Protein AF-A0A3M1SFI4-F1 (afdb_monomer_lite)

Structure (mmCIF, N/CA/C/O backbone):
data_AF-A0A3M1SFI4-F1
#
_entry.id   AF-A0A3M1SFI4-F1
#
loop_
_atom_site.group_PDB
_atom_site.id
_atom_site.type_symbol
_atom_site.label_atom_id
_atom_site.label_alt_id
_atom_site.label_comp_id
_atom_site.label_asym_id
_atom_site.label_entity_id
_atom_site.label_seq_id
_atom_site.pdbx_PDB_ins_code
_atom_site.Cartn_x
_atom_site.Cartn_y
_atom_site.Cartn_z
_atom_site.occupancy
_atom_site.B_iso_or_equiv
_atom_site.auth_seq_id
_atom_site.auth_comp_id
_atom_site.auth_asym_id
_atom_site.auth_atom_id
_atom_site.pdbx_PDB_model_num
ATOM 1 N N . MET A 1 1 ? 1.605 -7.834 -0.061 1.00 48.47 1 MET A N 1
ATOM 2 C CA . MET A 1 1 ? 0.447 -7.075 -0.595 1.00 48.47 1 MET A CA 1
ATOM 3 C C . MET A 1 1 ? -0.308 -6.369 0.546 1.00 48.47 1 MET A C 1
ATOM 5 O O . MET A 1 1 ? -1.419 -6.713 0.915 1.00 48.47 1 MET A O 1
ATOM 9 N N . VAL A 1 2 ? 0.357 -5.355 1.102 1.00 42.47 2 VAL A N 1
ATOM 10 C CA . VAL A 1 2 ? -0.141 -4.167 1.823 1.00 42.47 2 VAL A CA 1
ATOM 11 C C . VAL A 1 2 ? -1.503 -4.270 2.513 1.00 42.47 2 VAL A C 1
ATOM 13 O O . VAL A 1 2 ? -2.552 -4.130 1.890 1.00 42.47 2 VAL A O 1
ATOM 16 N N . THR A 1 3 ? -1.484 -4.342 3.840 1.00 40.62 3 THR A N 1
ATOM 17 C CA . THR A 1 3 ? -2.617 -3.886 4.648 1.00 40.62 3 THR A CA 1
ATOM 18 C C . THR A 1 3 ? -2.311 -2.480 5.133 1.00 40.62 3 THR A C 1
ATOM 20 O O . THR A 1 3 ? -1.490 -2.299 6.027 1.00 40.62 3 THR A O 1
ATOM 23 N N . LEU A 1 4 ? -2.931 -1.484 4.500 1.00 44.47 4 LEU A N 1
ATOM 24 C CA . LEU A 1 4 ? -2.831 -0.102 4.944 1.00 44.47 4 LEU A CA 1
ATOM 25 C C . LEU A 1 4 ? -3.744 0.075 6.152 1.00 44.47 4 LEU A C 1
ATOM 27 O O . LEU A 1 4 ? -4.967 0.024 6.027 1.00 44.47 4 LEU A O 1
ATOM 31 N N . TYR A 1 5 ? -3.143 0.317 7.306 1.00 47.62 5 TYR A N 1
ATOM 32 C CA . TYR A 1 5 ? -3.872 0.813 8.456 1.00 47.62 5 TYR A CA 1
ATOM 33 C C . TYR A 1 5 ? -3.503 2.270 8.680 1.00 47.62 5 TYR A C 1
ATOM 35 O O . TYR A 1 5 ? -2.335 2.587 8.891 1.00 47.62 5 TYR A O 1
ATOM 43 N N . ALA A 1 6 ? -4.506 3.140 8.636 1.00 44.81 6 ALA A N 1
ATOM 44 C CA . ALA A 1 6 ? -4.402 4.490 9.157 1.00 44.81 6 ALA A CA 1
ATOM 45 C C . ALA A 1 6 ? -5.007 4.482 10.562 1.00 44.81 6 ALA A C 1
ATOM 47 O O . ALA A 1 6 ? -6.201 4.225 10.726 1.00 44.81 6 ALA A O 1
ATOM 48 N N . VAL A 1 7 ? -4.185 4.729 11.580 1.00 47.06 7 VAL A N 1
ATOM 49 C CA . VAL A 1 7 ? -4.687 4.986 12.932 1.00 47.06 7 VAL A CA 1
ATOM 50 C C . VAL A 1 7 ? -5.194 6.426 12.946 1.00 47.06 7 VAL A C 1
ATOM 52 O O . VAL A 1 7 ? -4.412 7.356 12.758 1.00 47.06 7 VAL A O 1
ATOM 55 N N . ARG A 1 8 ? -6.509 6.606 13.110 1.00 52.31 8 ARG A N 1
ATOM 56 C CA . ARG A 1 8 ? -7.129 7.913 13.353 1.00 52.31 8 ARG A CA 1
ATOM 57 C C . ARG A 1 8 ? -7.318 8.069 14.854 1.00 52.31 8 ARG A C 1
ATOM 59 O O . ARG A 1 8 ? -8.055 7.282 15.440 1.00 52.31 8 ARG A O 1
ATOM 66 N N . ASP A 1 9 ? -6.705 9.092 15.436 1.00 50.69 9 ASP A N 1
ATOM 67 C CA . ASP A 1 9 ? -7.209 9.642 16.691 1.00 50.69 9 ASP A CA 1
ATOM 68 C C . ASP A 1 9 ? -8.476 10.444 16.360 1.00 50.69 9 ASP A C 1
ATOM 70 O O . ASP A 1 9 ? -8.493 11.222 15.402 1.00 50.69 9 ASP A O 1
ATOM 74 N N . LEU A 1 10 ? -9.583 10.131 17.030 1.00 49.34 10 LEU A N 1
ATOM 75 C CA . LEU A 1 10 ? -10.935 10.545 16.634 1.00 49.34 10 LEU A CA 1
ATOM 76 C C . LEU A 1 10 ? -11.355 11.912 17.178 1.00 49.34 10 LEU A C 1
ATOM 78 O O . LEU A 1 10 ? -12.471 12.349 16.887 1.00 49.34 10 LEU A O 1
ATOM 82 N N . ASP A 1 11 ? -10.481 12.589 17.914 1.00 52.28 11 ASP A N 1
ATOM 83 C CA . ASP A 1 11 ? -10.806 13.875 18.506 1.00 52.28 11 ASP A CA 1
ATOM 84 C C . ASP A 1 11 ? -10.744 14.990 17.454 1.00 52.28 11 ASP A C 1
ATOM 86 O O . ASP A 1 11 ? -9.779 15.159 16.704 1.00 52.28 11 ASP A O 1
ATOM 90 N N . ALA A 1 12 ? -11.862 15.708 17.335 1.00 47.34 12 ALA A N 1
ATOM 91 C CA . ALA A 1 12 ? -12.014 16.832 16.430 1.00 47.34 12 ALA A CA 1
ATOM 92 C C . ALA A 1 12 ? -10.943 17.876 16.751 1.00 47.34 12 ALA A C 1
ATOM 94 O O . ALA A 1 12 ? -10.923 18.392 17.861 1.00 47.34 12 ALA A O 1
ATOM 95 N N . ALA A 1 13 ? -10.091 18.188 15.770 1.00 51.72 13 ALA A N 1
ATOM 96 C CA . ALA A 1 13 ? -8.981 19.116 15.938 1.00 51.72 13 ALA A CA 1
ATOM 97 C C . ALA A 1 13 ? -9.471 20.459 16.497 1.00 51.72 13 ALA A C 1
ATOM 99 O O . ALA A 1 13 ? -10.034 21.295 15.781 1.00 51.72 13 ALA A O 1
ATOM 100 N N . THR A 1 14 ? -9.235 20.669 17.788 1.00 50.53 14 THR A N 1
ATOM 101 C CA . THR A 1 14 ? -9.328 21.987 18.401 1.00 50.53 14 THR A CA 1
ATOM 102 C C . THR A 1 14 ? -8.134 22.803 17.881 1.00 50.53 14 THR A C 1
ATOM 104 O O . THR A 1 14 ? -7.051 22.235 17.732 1.00 50.53 14 THR A O 1
ATOM 107 N N . PRO A 1 15 ? -8.243 24.121 17.609 1.00 54.25 15 PRO A N 1
ATOM 108 C CA . PRO A 1 15 ? -7.201 24.900 16.909 1.00 54.25 15 PRO A CA 1
ATOM 109 C C . PRO A 1 15 ? -5.830 25.012 17.610 1.00 54.25 15 PRO A C 1
ATOM 111 O O . PRO A 1 15 ? -4.975 25.766 17.156 1.00 54.25 15 PRO A O 1
ATOM 114 N N . ASN A 1 16 ? -5.625 24.306 18.725 1.00 55.75 16 ASN A N 1
ATOM 115 C CA . ASN A 1 16 ? -4.429 24.348 19.560 1.00 55.75 16 ASN A CA 1
ATOM 116 C C . ASN A 1 16 ? -3.902 22.947 19.944 1.00 55.75 16 ASN A C 1
ATOM 118 O O . ASN A 1 16 ? -3.081 22.823 20.852 1.00 55.75 16 ASN A O 1
ATOM 122 N N . GLU A 1 17 ? -4.383 21.882 19.296 1.00 65.38 17 GLU A N 1
ATOM 123 C CA . GLU A 1 17 ? -3.892 20.519 19.521 1.00 65.3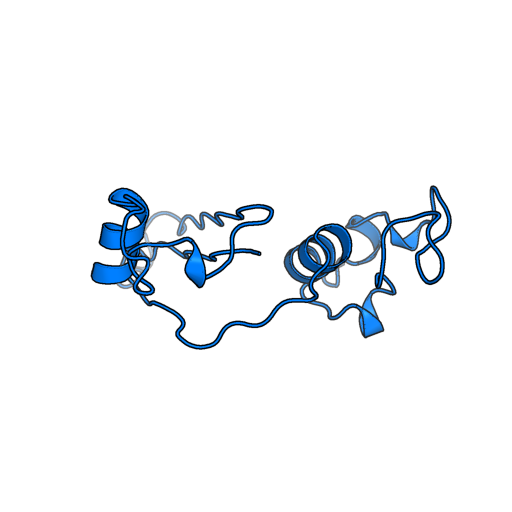8 17 GLU A CA 1
ATOM 124 C C . GLU A 1 17 ? -2.713 20.179 18.610 1.00 65.38 17 GLU A C 1
ATOM 126 O O . GLU A 1 17 ? -2.596 20.664 17.484 1.00 65.38 17 GLU A O 1
ATOM 131 N N . LYS A 1 18 ? -1.798 19.360 19.141 1.00 72.31 18 LYS A N 1
ATOM 132 C CA . LYS A 1 18 ? -0.582 18.918 18.449 1.00 72.31 18 LYS A CA 1
ATOM 133 C C . LYS A 1 18 ? -0.920 18.401 17.041 1.00 72.31 18 LYS A C 1
ATOM 135 O O . LYS A 1 18 ? -1.954 17.754 16.879 1.00 72.31 18 LYS A O 1
ATOM 140 N N . PRO A 1 19 ? -0.037 18.616 16.045 1.00 79.69 19 PRO A N 1
ATOM 141 C CA . PRO A 1 19 ? -0.237 18.073 14.708 1.00 79.69 19 PRO A CA 1
ATOM 142 C C . PRO A 1 19 ? -0.533 16.573 14.758 1.00 79.69 19 PRO A C 1
ATOM 144 O O . PRO A 1 19 ? 0.108 15.832 15.509 1.00 79.69 19 PRO A O 1
ATOM 147 N N . LEU A 1 20 ? -1.497 16.139 13.948 1.00 81.38 20 LEU A N 1
ATOM 148 C CA . LEU A 1 20 ? -1.847 14.731 13.817 1.00 81.38 20 LEU A CA 1
ATOM 149 C C . LEU A 1 20 ? -0.634 13.925 13.347 1.00 81.38 20 LEU A C 1
ATOM 151 O O . LEU A 1 20 ? 0.057 14.303 12.399 1.00 81.38 20 LEU A O 1
ATOM 155 N N . ASN A 1 21 ? -0.413 12.783 13.993 1.00 88.25 21 ASN A N 1
ATOM 156 C CA . ASN A 1 21 ? 0.599 11.828 13.569 1.00 88.25 21 ASN A CA 1
ATOM 157 C C . ASN A 1 21 ? -0.032 10.824 12.607 1.00 88.25 21 ASN A C 1
ATOM 159 O O . ASN A 1 21 ? -1.066 10.232 12.912 1.00 88.25 21 ASN A O 1
ATOM 163 N N . PHE A 1 22 ? 0.621 10.594 11.471 1.00 87.19 22 PHE A N 1
ATOM 164 C CA . PHE A 1 22 ? 0.219 9.570 10.514 1.00 87.19 22 PHE A CA 1
ATOM 165 C C . PHE A 1 22 ? 1.250 8.448 10.519 1.00 87.19 22 PHE A C 1
ATOM 167 O O . PHE A 1 22 ? 2.430 8.675 10.256 1.00 87.19 22 PHE A O 1
ATOM 174 N N . VAL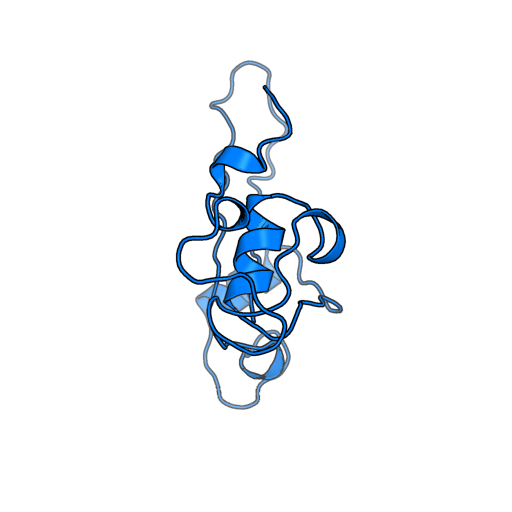 A 1 23 ? 0.796 7.229 10.806 1.00 90.25 23 VAL A N 1
ATOM 175 C CA . VAL A 1 23 ? 1.619 6.019 10.722 1.00 90.25 23 VAL A CA 1
ATOM 176 C C . VAL A 1 23 ? 1.091 5.167 9.580 1.00 90.25 23 VAL A C 1
ATOM 178 O O . VAL A 1 23 ? -0.061 4.741 9.603 1.00 90.25 23 VAL A O 1
ATOM 181 N N . VAL A 1 24 ? 1.942 4.921 8.584 1.00 90.38 24 VAL A N 1
ATOM 182 C CA . VAL A 1 24 ? 1.648 4.042 7.449 1.00 90.38 24 VAL A CA 1
ATOM 183 C C . VAL A 1 24 ? 2.380 2.724 7.664 1.00 90.38 24 VAL A C 1
ATOM 185 O O . VAL A 1 24 ? 3.608 2.676 7.626 1.00 90.38 24 VAL A O 1
ATOM 188 N N . MET A 1 25 ? 1.627 1.647 7.890 1.00 91.62 25 MET A N 1
ATOM 189 C CA . MET A 1 25 ? 2.176 0.292 7.970 1.00 91.62 25 MET A CA 1
ATOM 190 C C . MET A 1 25 ? 2.059 -0.398 6.610 1.00 91.62 25 MET A C 1
ATOM 192 O O . MET A 1 25 ? 0.968 -0.506 6.054 1.00 91.62 25 MET A O 1
ATOM 196 N N . LEU A 1 26 ? 3.190 -0.864 6.079 1.00 90.44 26 LEU A N 1
ATOM 197 C CA . LEU A 1 26 ? 3.292 -1.526 4.781 1.00 90.44 26 LEU A CA 1
ATOM 198 C C . LEU A 1 26 ? 3.914 -2.914 4.957 1.00 90.44 26 LEU A C 1
ATOM 200 O O . LEU A 1 26 ? 5.081 -3.032 5.316 1.00 90.44 26 LEU A O 1
ATOM 204 N N . ALA A 1 27 ? 3.131 -3.957 4.688 1.00 91.50 27 ALA A N 1
ATOM 205 C CA . ALA A 1 27 ? 3.565 -5.346 4.788 1.00 91.50 27 ALA A CA 1
ATOM 206 C C . ALA A 1 27 ? 3.879 -5.947 3.404 1.00 91.50 27 ALA A C 1
ATOM 208 O O . ALA A 1 27 ? 3.037 -5.918 2.492 1.00 91.50 27 ALA A O 1
ATOM 209 N N . ASP A 1 28 ? 5.081 -6.507 3.250 1.00 91.25 28 ASP A N 1
ATOM 210 C CA . ASP A 1 28 ? 5.512 -7.148 2.003 1.00 91.25 28 ASP A CA 1
ATOM 211 C C . ASP A 1 28 ? 4.932 -8.562 1.877 1.00 91.25 28 ASP A C 1
ATOM 213 O O . ASP A 1 28 ? 4.751 -9.243 2.883 1.00 91.25 28 ASP A O 1
ATOM 217 N N . ASP A 1 29 ? 4.558 -8.967 0.659 1.00 90.06 29 ASP A N 1
ATOM 218 C CA . ASP A 1 29 ? 4.034 -10.308 0.309 1.00 90.06 29 ASP A CA 1
ATOM 219 C C . ASP A 1 29 ? 2.843 -10.881 1.111 1.00 90.06 29 ASP A C 1
ATOM 221 O O . ASP A 1 29 ? 2.343 -11.959 0.809 1.00 90.06 29 ASP A O 1
ATOM 225 N N . ILE A 1 30 ? 2.269 -10.127 2.045 1.00 91.19 30 ILE A N 1
ATOM 226 C CA . ILE A 1 30 ? 1.051 -10.513 2.777 1.00 91.19 30 ILE A CA 1
ATOM 227 C C . ILE A 1 30 ? -0.191 -10.185 1.955 1.00 91.19 30 ILE A C 1
ATOM 229 O O . ILE A 1 30 ? -0.262 -9.089 1.429 1.00 91.19 30 ILE A O 1
ATOM 233 N N . GLY A 1 31 ? -1.166 -11.083 1.832 1.00 89.56 31 GLY A N 1
ATOM 234 C CA . GLY A 1 31 ? -2.476 -10.784 1.236 1.00 89.56 31 GLY A CA 1
ATOM 235 C C . GLY A 1 31 ? -3.600 -10.868 2.269 1.00 89.56 31 GLY A C 1
ATOM 236 O O . GLY A 1 31 ? -3.396 -11.408 3.352 1.00 89.56 31 GLY A O 1
ATOM 237 N N . ALA A 1 32 ? -4.806 -10.403 1.922 1.00 91.69 32 ALA A N 1
ATOM 238 C CA . ALA A 1 32 ? -5.972 -10.453 2.818 1.00 91.69 32 ALA A CA 1
ATOM 239 C C . ALA A 1 32 ? -6.227 -11.864 3.372 1.00 91.69 32 ALA A C 1
ATOM 241 O O . ALA A 1 32 ? -6.459 -12.032 4.562 1.00 91.69 32 ALA A O 1
ATOM 242 N N . LYS A 1 33 ? -6.080 -12.892 2.528 1.00 92.00 33 LYS A N 1
ATOM 243 C CA . LYS A 1 33 ? -6.227 -14.297 2.927 1.00 92.00 33 LYS A CA 1
ATOM 244 C C . LYS A 1 33 ? -5.308 -14.733 4.069 1.00 92.00 33 LYS A C 1
ATOM 246 O O . LYS A 1 33 ? -5.625 -15.718 4.704 1.00 92.00 33 LYS A O 1
ATOM 251 N N . GLU A 1 34 ? -4.204 -14.041 4.338 1.00 94.25 34 GLU A N 1
ATOM 252 C CA . GLU A 1 34 ? -3.250 -14.430 5.384 1.00 94.25 34 GLU A CA 1
ATOM 253 C C . GLU A 1 34 ? -3.637 -13.900 6.777 1.00 94.25 34 GLU A C 1
AT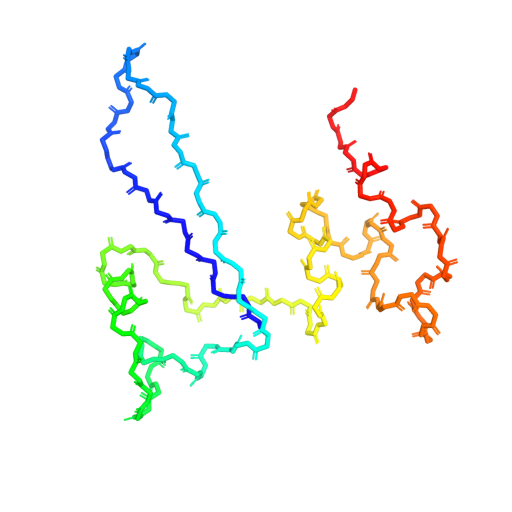OM 255 O O . GLU A 1 34 ? -2.981 -14.231 7.764 1.00 94.25 34 GLU A O 1
ATOM 260 N N . LEU A 1 35 ? -4.684 -13.076 6.875 1.00 94.88 35 LEU A N 1
ATOM 261 C CA . LEU A 1 35 ? -5.072 -12.363 8.091 1.00 94.88 35 LEU A CA 1
ATOM 262 C C . LEU A 1 35 ? -6.352 -12.937 8.710 1.00 94.88 35 LEU A C 1
ATOM 264 O O . LEU A 1 35 ? -7.329 -13.218 8.011 1.00 94.88 35 LEU A O 1
ATOM 268 N N . ALA A 1 36 ? -6.380 -13.055 10.040 1.00 96.06 36 ALA A N 1
ATOM 269 C CA . ALA A 1 36 ? -7.531 -13.606 10.756 1.00 96.06 36 ALA A CA 1
ATOM 270 C C . ALA A 1 36 ? -8.774 -12.710 10.629 1.00 96.06 36 ALA A C 1
ATOM 272 O O . ALA A 1 36 ? -9.872 -13.215 10.405 1.00 96.06 36 ALA A O 1
ATOM 273 N N . CYS A 1 37 ? -8.606 -11.383 10.659 1.00 94.06 37 CYS A N 1
ATOM 274 C CA . CYS A 1 37 ? -9.689 -10.417 10.439 1.00 94.06 37 CYS A CA 1
ATOM 275 C C . CYS A 1 37 ? -10.370 -10.508 9.057 1.00 94.06 37 CYS A C 1
ATOM 277 O O . CYS A 1 37 ? -11.510 -10.072 8.911 1.00 94.06 37 CYS A O 1
ATOM 279 N N . TYR A 1 38 ? -9.724 -11.135 8.069 1.00 95.19 38 TYR A N 1
ATOM 280 C CA . TYR A 1 38 ? -10.306 -11.451 6.757 1.00 95.19 38 TYR A CA 1
ATOM 281 C C . TYR A 1 38 ? -10.796 -12.907 6.643 1.00 95.19 38 TYR A C 1
ATOM 283 O O . TYR A 1 38 ? -11.215 -13.334 5.568 1.00 95.19 38 TYR A O 1
ATOM 291 N N . GLY A 1 39 ? -10.782 -13.665 7.743 1.00 94.44 39 GLY A N 1
ATOM 292 C CA . GLY A 1 39 ? -11.326 -15.020 7.827 1.00 94.44 39 GLY A CA 1
ATOM 293 C C . GLY A 1 39 ? -10.305 -16.150 7.686 1.00 94.44 39 GLY A C 1
ATOM 294 O O . GLY A 1 39 ? -10.719 -17.287 7.457 1.00 94.44 39 GLY A O 1
ATOM 295 N N . HIS A 1 40 ? -8.995 -15.893 7.811 1.00 96.12 40 HIS A N 1
ATOM 296 C CA . HIS A 1 40 ? -8.018 -16.987 7.815 1.00 96.12 40 HIS A CA 1
ATOM 297 C C . HIS A 1 40 ? -8.265 -17.938 9.007 1.00 96.12 40 HIS A C 1
ATOM 299 O O . HIS A 1 40 ? -8.366 -17.470 10.142 1.00 96.12 40 HIS A O 1
ATOM 305 N N . PRO A 1 41 ? -8.336 -19.268 8.802 1.00 95.25 41 PRO A N 1
ATOM 306 C CA . PRO A 1 41 ? -8.843 -20.192 9.819 1.00 95.25 41 PRO A CA 1
ATOM 307 C C . PRO A 1 41 ? -7.893 -20.436 11.001 1.00 95.25 41 PRO A C 1
ATOM 309 O O . PRO A 1 41 ? -8.341 -20.884 12.054 1.00 95.25 41 PRO A O 1
ATOM 312 N N . THR A 1 42 ? -6.584 -20.205 10.839 1.00 97.00 42 THR A N 1
ATOM 313 C CA . THR A 1 42 ? -5.571 -20.640 11.826 1.00 97.00 42 THR A CA 1
ATOM 314 C C . THR A 1 42 ? -4.516 -19.595 12.181 1.00 97.00 42 THR A C 1
ATOM 316 O O . THR A 1 42 ? -3.809 -19.760 13.176 1.00 97.00 42 THR A O 1
ATOM 319 N N . HIS A 1 43 ? -4.390 -18.521 11.398 1.00 96.81 43 HIS A N 1
ATOM 320 C CA . HIS A 1 43 ? -3.395 -17.484 11.679 1.00 96.81 43 HIS A CA 1
ATOM 321 C C . HIS A 1 43 ? -3.882 -16.624 12.834 1.00 96.81 43 HIS A C 1
ATOM 323 O O . HIS A 1 43 ? -5.076 -16.387 12.981 1.00 96.81 43 HIS A O 1
ATOM 329 N N . LYS A 1 44 ? -2.947 -16.171 13.666 1.00 96.81 44 LYS A N 1
ATOM 330 C CA . LYS A 1 44 ? -3.246 -15.320 14.815 1.00 96.81 44 LYS A CA 1
ATOM 331 C C . LYS A 1 44 ? -2.641 -13.950 14.564 1.00 96.81 44 LYS A C 1
ATOM 333 O O . LYS A 1 44 ? -1.420 -13.812 14.580 1.00 96.81 44 LYS A O 1
ATOM 338 N N . THR A 1 45 ? -3.491 -12.950 14.355 1.00 96.25 45 THR A N 1
ATOM 339 C CA . THR A 1 45 ? -3.079 -11.573 14.058 1.00 96.25 45 THR A CA 1
ATOM 340 C C . THR A 1 45 ? -3.685 -10.576 15.050 1.00 96.25 45 THR A C 1
ATOM 342 O O . THR A 1 45 ? -4.222 -9.557 14.628 1.00 96.25 45 THR A O 1
ATOM 345 N N . PRO A 1 46 ? -3.565 -10.800 16.378 1.00 96.19 46 PRO A N 1
ATOM 346 C CA . PRO A 1 46 ? -4.393 -10.127 17.385 1.00 96.19 46 PRO A CA 1
ATOM 347 C C . PRO A 1 46 ? -4.304 -8.594 17.349 1.00 96.19 46 PRO A C 1
ATOM 349 O O . PRO A 1 46 ? -5.309 -7.919 17.547 1.00 96.19 46 PRO A O 1
ATOM 352 N N . ASN A 1 47 ? -3.130 -8.033 17.042 1.00 95.88 47 ASN A N 1
ATOM 353 C CA . ASN A 1 47 ? -2.953 -6.580 16.928 1.00 95.88 47 ASN A CA 1
ATOM 354 C C . ASN A 1 47 ? -3.641 -6.003 15.680 1.00 95.88 47 ASN A C 1
ATOM 356 O O . ASN A 1 47 ? -4.207 -4.915 15.730 1.00 95.88 47 ASN A O 1
ATOM 360 N N . LEU A 1 48 ? -3.608 -6.735 14.563 1.00 94.56 48 LEU A N 1
ATOM 361 C CA . LEU A 1 48 ? -4.266 -6.336 13.317 1.00 94.56 48 LEU A CA 1
ATOM 362 C C . LEU A 1 48 ? -5.780 -6.559 13.389 1.00 94.56 48 LEU A C 1
ATOM 364 O O . LEU A 1 48 ? -6.541 -5.787 12.812 1.00 94.56 48 LEU A O 1
ATOM 368 N N . ASP A 1 49 ? -6.211 -7.580 14.130 1.00 94.62 49 ASP A N 1
ATOM 369 C CA . ASP A 1 49 ? -7.617 -7.873 14.395 1.00 94.62 49 ASP A CA 1
ATOM 370 C C . ASP A 1 49 ? -8.233 -6.786 15.284 1.00 94.62 49 ASP A C 1
ATOM 372 O O . ASP A 1 49 ? -9.304 -6.268 14.972 1.00 94.62 49 ASP A O 1
ATOM 376 N N . ALA A 1 50 ? -7.523 -6.368 16.340 1.00 95.56 50 ALA A N 1
ATOM 377 C CA . ALA A 1 50 ? -7.929 -5.241 17.177 1.00 95.56 50 ALA A CA 1
ATOM 378 C C . ALA A 1 50 ? -8.029 -3.943 16.364 1.00 95.56 50 ALA A C 1
ATOM 380 O O . ALA A 1 50 ? -9.009 -3.212 16.487 1.00 95.56 50 ALA A O 1
ATOM 381 N N . LEU A 1 51 ? -7.056 -3.690 15.484 1.00 94.25 51 LEU A N 1
ATOM 382 C CA . LEU A 1 51 ? -7.045 -2.509 14.625 1.00 94.25 51 LEU A CA 1
ATOM 383 C C . LEU A 1 51 ? -8.159 -2.530 13.567 1.00 94.25 51 LEU A C 1
ATOM 385 O O . LEU A 1 51 ? -8.724 -1.488 13.246 1.00 94.25 51 LEU A O 1
ATOM 389 N N . ALA A 1 52 ? -8.519 -3.707 13.053 1.00 93.12 52 ALA A N 1
ATOM 390 C CA . ALA A 1 52 ? -9.674 -3.871 12.174 1.00 93.12 52 ALA A CA 1
ATOM 391 C C . ALA A 1 52 ? -11.007 -3.672 12.918 1.00 93.12 52 ALA A C 1
ATOM 393 O O . ALA A 1 52 ? -11.955 -3.164 12.325 1.00 93.12 52 ALA A O 1
ATOM 394 N N . ALA A 1 53 ? -11.081 -4.049 14.201 1.00 93.81 53 ALA A N 1
ATOM 395 C CA . ALA A 1 53 ? -12.282 -3.913 15.026 1.00 93.81 53 ALA A CA 1
ATOM 396 C C . ALA A 1 53 ? -12.546 -2.471 15.492 1.00 93.81 53 ALA A C 1
ATOM 398 O O . ALA A 1 53 ? -13.704 -2.080 15.622 1.00 93.81 53 ALA A O 1
ATOM 399 N N . THR A 1 54 ? -11.496 -1.687 15.753 1.00 95.00 54 THR A N 1
ATOM 400 C CA . THR A 1 54 ? -11.615 -0.282 16.187 1.00 95.00 54 THR A CA 1
ATOM 401 C C . THR A 1 54 ? -11.504 0.722 15.041 1.00 95.00 54 THR A C 1
ATOM 403 O O . THR A 1 54 ? -11.874 1.883 15.206 1.00 95.00 54 THR A O 1
ATOM 406 N N . GLY A 1 55 ? -10.990 0.291 13.889 1.00 89.88 55 GLY A N 1
ATOM 407 C CA . GLY A 1 55 ? -10.767 1.126 12.716 1.00 89.88 55 GLY A CA 1
ATOM 408 C C . GLY A 1 55 ? -11.718 0.833 11.559 1.00 89.88 55 GLY A C 1
ATOM 409 O O . GLY A 1 55 ? -12.858 0.402 11.723 1.00 89.88 55 GLY A O 1
ATOM 410 N N . VAL A 1 56 ? -11.223 1.091 10.349 1.00 91.56 56 VAL A N 1
ATOM 411 C CA . VAL A 1 56 ? -11.922 0.796 9.095 1.00 91.56 56 VAL A CA 1
ATOM 412 C C . VAL A 1 56 ? -11.196 -0.337 8.383 1.00 91.56 56 VAL A C 1
ATOM 414 O O . VAL A 1 56 ? -9.994 -0.254 8.134 1.00 91.56 56 VAL A O 1
ATOM 417 N N . MET A 1 57 ? -11.940 -1.379 8.016 1.00 91.69 57 MET A N 1
ATOM 418 C CA . MET A 1 57 ? -11.431 -2.500 7.231 1.00 91.69 57 MET A CA 1
ATOM 419 C C . MET A 1 57 ? -11.927 -2.418 5.785 1.00 91.69 57 MET A C 1
ATOM 421 O O . MET A 1 57 ? -13.132 -2.406 5.521 1.00 91.69 57 MET A O 1
ATOM 425 N N . PHE A 1 58 ? -10.998 -2.414 4.831 1.00 92.00 58 PHE A N 1
ATOM 426 C CA . PHE A 1 58 ? -11.321 -2.404 3.408 1.00 92.00 58 PHE A CA 1
ATOM 427 C C . PHE A 1 58 ? -11.603 -3.821 2.907 1.00 92.00 58 PHE A C 1
ATOM 429 O O . PHE A 1 58 ? -10.697 -4.631 2.755 1.00 92.00 58 PHE A O 1
ATOM 436 N N . LYS A 1 59 ? -12.862 -4.120 2.571 1.00 90.38 59 LYS A N 1
ATOM 437 C CA . LYS A 1 59 ? -13.233 -5.408 1.946 1.00 90.38 59 LYS A CA 1
ATOM 438 C C . LYS A 1 59 ? -12.742 -5.540 0.503 1.00 90.38 59 LYS A C 1
ATOM 440 O O . LYS A 1 59 ? -12.703 -6.638 -0.044 1.00 90.38 59 LYS A O 1
ATOM 445 N N . THR A 1 60 ? -12.403 -4.417 -0.120 1.00 90.69 60 THR A N 1
ATOM 446 C CA . THR A 1 60 ? -11.972 -4.346 -1.512 1.00 90.69 60 THR A CA 1
ATOM 447 C C . THR A 1 60 ? -10.819 -3.360 -1.611 1.00 90.69 60 THR A C 1
ATOM 449 O O . THR A 1 60 ? -11.021 -2.151 -1.533 1.00 90.69 60 THR A O 1
ATOM 452 N N . ALA A 1 61 ? -9.610 -3.896 -1.755 1.00 90.19 61 ALA A N 1
ATOM 453 C CA . ALA A 1 61 ? -8.380 -3.146 -1.961 1.00 90.19 61 ALA A CA 1
ATOM 454 C C . ALA A 1 61 ? -7.547 -3.869 -3.025 1.00 90.19 61 ALA A C 1
ATOM 456 O O . ALA A 1 61 ? -7.340 -5.081 -2.938 1.00 90.19 61 ALA A O 1
ATOM 457 N N . TYR A 1 62 ? -7.099 -3.131 -4.035 1.00 89.75 62 TYR A N 1
ATOM 458 C CA . TYR A 1 62 ? -6.332 -3.664 -5.156 1.00 89.75 62 TYR A CA 1
ATOM 459 C C . TYR A 1 62 ? -4.940 -3.050 -5.173 1.00 89.75 62 TYR A C 1
ATOM 461 O O . TYR A 1 62 ? -4.758 -1.907 -4.758 1.00 89.75 62 TYR A O 1
ATOM 469 N N . VAL A 1 63 ? -3.970 -3.813 -5.670 1.00 90.06 63 VAL A N 1
ATOM 470 C CA . VAL A 1 63 ? -2.596 -3.349 -5.873 1.00 90.06 63 VAL A CA 1
ATOM 471 C C . VAL A 1 63 ? -2.066 -3.893 -7.191 1.00 90.06 63 VAL A C 1
ATOM 473 O O . VAL A 1 63 ? -2.536 -4.924 -7.684 1.00 90.06 63 VAL A O 1
ATOM 476 N N . THR A 1 64 ? -1.025 -3.255 -7.708 1.00 90.94 64 THR A N 1
ATOM 477 C CA . THR A 1 64 ? -0.145 -3.865 -8.704 1.00 90.94 64 THR A CA 1
ATOM 478 C C . THR A 1 64 ? 0.599 -5.033 -8.039 1.00 90.94 64 THR A C 1
ATOM 480 O O . THR A 1 64 ? 1.275 -4.803 -7.043 1.00 90.94 64 THR A O 1
ATOM 483 N N . PRO A 1 65 ? 0.512 -6.294 -8.509 1.00 89.50 65 PRO A N 1
ATOM 484 C CA . PRO A 1 65 ? 1.012 -7.470 -7.775 1.00 89.50 65 PRO A CA 1
ATOM 485 C C . PRO A 1 65 ? 2.547 -7.631 -7.835 1.00 89.50 65 PRO A C 1
ATOM 487 O O . PRO A 1 65 ? 3.068 -8.727 -8.024 1.00 89.50 65 PRO A O 1
ATOM 490 N N . ILE A 1 66 ? 3.281 -6.523 -7.711 1.00 91.25 66 ILE A N 1
ATOM 491 C CA . ILE A 1 66 ? 4.739 -6.424 -7.724 1.00 91.25 66 ILE A CA 1
ATOM 492 C C . ILE A 1 66 ? 5.134 -5.362 -6.687 1.00 91.25 66 ILE A C 1
ATOM 494 O O . ILE A 1 66 ? 4.621 -4.237 -6.706 1.00 91.25 66 ILE A O 1
ATOM 498 N N . CYS A 1 67 ? 6.043 -5.709 -5.770 1.00 91.25 67 CYS A N 1
ATOM 499 C CA . CYS A 1 67 ? 6.371 -4.858 -4.623 1.00 91.25 67 CYS A CA 1
ATOM 500 C C . CYS A 1 67 ? 7.015 -3.523 -5.028 1.00 91.25 67 CYS A C 1
ATOM 502 O O . CYS A 1 67 ? 6.708 -2.498 -4.424 1.00 91.25 67 CYS A O 1
ATOM 504 N N . HIS A 1 68 ? 7.853 -3.507 -6.069 1.00 91.06 68 HIS A N 1
ATOM 505 C CA . HIS A 1 68 ? 8.522 -2.291 -6.531 1.00 91.06 68 HIS A CA 1
ATOM 506 C C . HIS A 1 68 ? 7.531 -1.253 -7.107 1.00 91.06 68 HIS A C 1
ATOM 508 O O . HIS A 1 68 ? 7.434 -0.178 -6.513 1.00 91.06 68 HIS A O 1
ATOM 514 N N . PRO A 1 69 ? 6.699 -1.560 -8.127 1.00 91.88 69 PRO A N 1
ATOM 515 C CA . PRO A 1 69 ? 5.626 -0.667 -8.573 1.00 91.88 69 PRO A CA 1
ATOM 516 C C . PRO A 1 69 ? 4.684 -0.227 -7.449 1.00 91.88 69 PRO A C 1
ATOM 518 O O . PRO A 1 69 ? 4.433 0.963 -7.308 1.00 91.88 69 PRO A O 1
ATOM 521 N N . THR A 1 70 ? 4.242 -1.143 -6.576 1.00 92.00 70 THR A N 1
ATOM 522 C CA . THR A 1 70 ? 3.344 -0.792 -5.455 1.00 92.00 70 THR A CA 1
ATOM 523 C C . THR A 1 70 ? 3.941 0.288 -4.553 1.00 92.00 70 THR A C 1
ATOM 525 O O . THR A 1 70 ? 3.255 1.229 -4.158 1.00 92.00 70 THR A O 1
ATOM 528 N N . ARG A 1 71 ? 5.231 0.171 -4.211 1.00 91.81 71 ARG A N 1
ATOM 529 C CA . ARG A 1 71 ? 5.922 1.156 -3.367 1.00 91.81 71 ARG A CA 1
ATOM 530 C C . ARG A 1 71 ? 6.007 2.512 -4.065 1.00 91.81 71 ARG A C 1
ATOM 532 O O . ARG A 1 71 ? 5.760 3.526 -3.420 1.00 91.81 71 ARG A O 1
ATOM 539 N N . PHE A 1 72 ? 6.307 2.536 -5.364 1.00 92.12 72 PHE A N 1
ATOM 540 C CA . PHE A 1 72 ? 6.317 3.774 -6.146 1.00 92.12 72 PHE A CA 1
ATOM 541 C C . PHE A 1 72 ? 4.933 4.417 -6.219 1.00 92.12 72 PHE A C 1
ATOM 543 O O . PHE A 1 72 ? 4.820 5.621 -6.006 1.00 92.12 72 PHE A O 1
ATOM 550 N N . GLU A 1 73 ? 3.875 3.639 -6.438 1.00 92.19 73 GLU A N 1
ATOM 551 C CA . GLU A 1 73 ? 2.501 4.150 -6.461 1.00 92.19 73 GLU A CA 1
ATOM 552 C C . GLU A 1 73 ? 2.106 4.779 -5.113 1.00 92.19 73 GLU A C 1
ATOM 554 O O . GLU A 1 73 ? 1.518 5.859 -5.091 1.00 92.19 73 GLU A O 1
ATOM 559 N N . ILE A 1 74 ? 2.507 4.170 -3.989 1.00 92.12 74 ILE A N 1
ATOM 560 C CA . ILE A 1 74 ? 2.275 4.719 -2.641 1.00 92.12 74 ILE A CA 1
ATOM 561 C C . ILE A 1 74 ? 3.075 6.009 -2.405 1.00 92.12 74 ILE A C 1
ATOM 563 O O . ILE A 1 74 ? 2.528 6.975 -1.882 1.00 92.12 74 ILE A O 1
ATOM 567 N N . MET A 1 75 ? 4.361 6.035 -2.766 1.00 90.69 75 MET A N 1
ATOM 568 C CA . MET A 1 75 ? 5.239 7.184 -2.503 1.00 90.69 75 MET A CA 1
ATOM 569 C C . MET A 1 75 ? 4.944 8.386 -3.410 1.00 90.69 75 MET A C 1
ATOM 571 O O . MET A 1 75 ? 5.091 9.525 -2.979 1.00 90.69 75 MET A O 1
ATOM 575 N N . THR A 1 76 ? 4.541 8.140 -4.660 1.00 90.38 76 THR A N 1
ATOM 576 C CA . THR A 1 76 ? 4.258 9.198 -5.647 1.00 90.38 76 THR A CA 1
ATOM 577 C C . THR A 1 76 ? 2.790 9.616 -5.681 1.00 90.38 76 THR A C 1
ATOM 579 O O . THR A 1 76 ? 2.476 10.700 -6.166 1.00 90.38 76 THR A O 1
ATOM 582 N N . GLY A 1 77 ? 1.869 8.760 -5.223 1.00 90.56 77 GLY A N 1
ATOM 583 C CA . GLY A 1 77 ? 0.430 8.948 -5.429 1.00 90.56 77 GLY A CA 1
ATOM 584 C C . GLY A 1 77 ? -0.002 8.817 -6.898 1.00 90.56 77 GLY A C 1
ATOM 585 O O . GLY A 1 77 ? -1.105 9.229 -7.263 1.00 90.56 77 GLY A O 1
ATOM 586 N N . GLN A 1 78 ? 0.860 8.272 -7.760 1.00 90.31 78 GLN A N 1
ATOM 587 C CA . GLN A 1 78 ? 0.636 8.129 -9.194 1.00 90.31 78 GLN A CA 1
ATOM 588 C C . GLN A 1 78 ? 0.605 6.653 -9.583 1.00 90.31 78 GLN A C 1
ATOM 590 O O . GLN A 1 78 ? 1.448 5.884 -9.142 1.00 90.31 78 GLN A O 1
ATOM 595 N N . TYR A 1 79 ? -0.325 6.266 -10.457 1.00 91.38 79 TYR A N 1
ATOM 596 C CA . TYR A 1 79 ? -0.313 4.936 -11.075 1.00 91.38 79 TYR A CA 1
ATOM 597 C C . TYR A 1 79 ? 0.967 4.700 -11.887 1.00 91.38 79 TYR A C 1
ATOM 599 O O . TYR A 1 79 ? 1.503 5.652 -12.465 1.00 91.38 79 TYR A O 1
ATOM 607 N N . GLY A 1 80 ? 1.358 3.429 -12.049 1.00 89.62 80 GLY A N 1
ATOM 608 C CA . GLY A 1 80 ? 2.482 2.998 -12.896 1.00 89.62 80 GLY A CA 1
ATOM 609 C C . GLY A 1 80 ? 2.513 3.648 -14.287 1.00 89.62 80 GLY A C 1
ATOM 610 O O . GLY A 1 80 ? 3.562 4.041 -14.782 1.00 89.62 80 GLY A O 1
ATOM 611 N N . TYR A 1 81 ? 1.339 3.869 -14.893 1.00 89.00 81 TYR A N 1
ATOM 612 C CA . TYR A 1 81 ? 1.210 4.568 -16.180 1.00 89.00 81 TYR A CA 1
ATOM 613 C C . TYR A 1 81 ? 1.746 6.009 -16.181 1.00 89.00 81 TYR A C 1
ATOM 615 O O . TYR A 1 81 ? 2.246 6.475 -17.201 1.00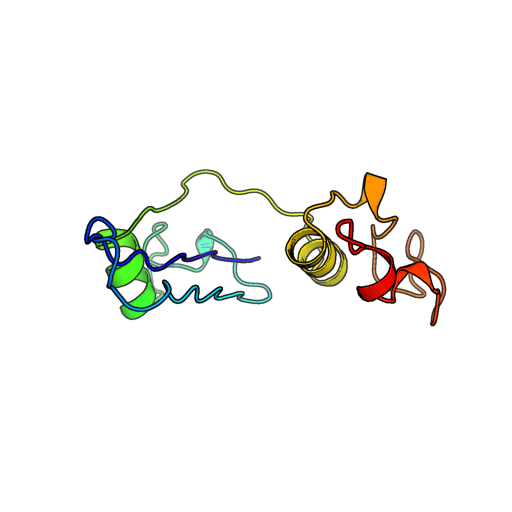 89.00 81 TYR A O 1
ATOM 623 N N . ARG A 1 82 ? 1.625 6.729 -15.062 1.00 89.00 82 ARG A N 1
ATOM 624 C CA . ARG A 1 82 ? 2.057 8.129 -14.943 1.00 89.00 82 ARG A CA 1
ATOM 625 C C . ARG A 1 82 ? 3.511 8.259 -14.500 1.00 89.00 82 ARG A C 1
ATOM 627 O O . ARG A 1 82 ? 4.181 9.165 -14.976 1.00 89.00 82 ARG A O 1
ATOM 634 N N . ASN A 1 83 ? 3.979 7.365 -13.628 1.00 88.88 83 ASN A N 1
ATOM 635 C CA . ASN A 1 83 ? 5.353 7.403 -13.113 1.00 88.88 83 ASN A CA 1
ATOM 636 C C . ASN A 1 83 ? 6.343 6.540 -13.929 1.00 88.88 83 ASN A C 1
ATOM 638 O O . ASN A 1 83 ? 7.549 6.660 -13.745 1.00 88.88 83 ASN A O 1
ATOM 642 N N . GLY A 1 84 ? 5.860 5.693 -14.846 1.00 88.69 84 GLY A N 1
ATOM 643 C CA . GLY A 1 84 ? 6.686 4.850 -15.718 1.00 88.69 84 GLY A CA 1
ATOM 644 C C . GLY A 1 84 ? 7.199 3.553 -15.080 1.00 88.69 84 GLY A C 1
ATOM 645 O O . GLY A 1 84 ? 7.975 2.835 -15.711 1.00 88.69 84 GLY A O 1
ATOM 646 N N . ILE A 1 85 ? 6.773 3.223 -13.857 1.00 91.81 85 ILE A N 1
ATOM 647 C CA . ILE A 1 85 ? 7.271 2.078 -13.087 1.00 91.81 85 ILE A CA 1
ATOM 648 C C . ILE A 1 85 ? 6.260 0.927 -13.123 1.00 91.81 85 ILE A C 1
ATOM 650 O O . ILE A 1 85 ? 5.301 0.885 -12.355 1.00 91.81 85 ILE A O 1
ATOM 654 N N . PHE A 1 86 ? 6.497 -0.049 -14.003 1.00 90.69 86 PHE A N 1
ATOM 655 C CA . PHE A 1 86 ? 5.631 -1.230 -14.170 1.00 90.69 86 PHE A CA 1
ATOM 656 C C . PHE A 1 86 ? 6.256 -2.536 -13.671 1.00 90.69 86 PHE A C 1
ATOM 658 O O . PHE A 1 86 ? 5.564 -3.541 -13.512 1.00 90.69 86 PHE A O 1
ATOM 665 N N . GLN A 1 87 ? 7.569 -2.543 -13.445 1.00 92.19 87 GLN A N 1
ATOM 666 C CA . GLN A 1 87 ? 8.349 -3.725 -13.096 1.00 92.19 87 GLN A CA 1
ATOM 667 C C . GLN A 1 87 ? 9.662 -3.298 -12.416 1.00 92.19 87 GLN A C 1
ATOM 669 O O . GLN A 1 87 ? 10.016 -2.124 -12.449 1.00 92.19 87 GLN A O 1
ATOM 674 N N . PHE A 1 88 ? 10.387 -4.235 -11.802 1.00 89.62 88 PHE A N 1
ATOM 675 C CA . PHE A 1 88 ? 11.754 -4.009 -11.313 1.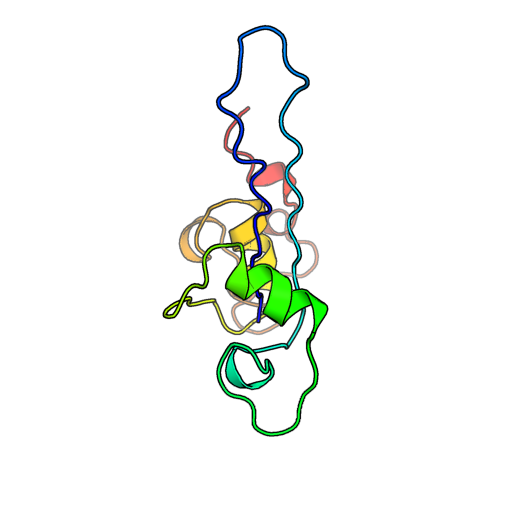00 89.62 88 PHE A CA 1
ATOM 676 C C . PHE A 1 88 ? 12.715 -3.539 -12.418 1.00 89.62 88 PHE A C 1
ATOM 678 O O . PHE A 1 88 ? 12.649 -4.040 -13.547 1.00 89.62 88 PHE A O 1
ATOM 685 N N . ALA A 1 89 ? 13.676 -2.680 -12.066 1.00 88.69 89 ALA A N 1
ATOM 686 C CA . ALA A 1 89 ? 14.781 -2.337 -12.953 1.00 88.69 89 ALA A CA 1
ATOM 687 C C . ALA A 1 89 ? 15.523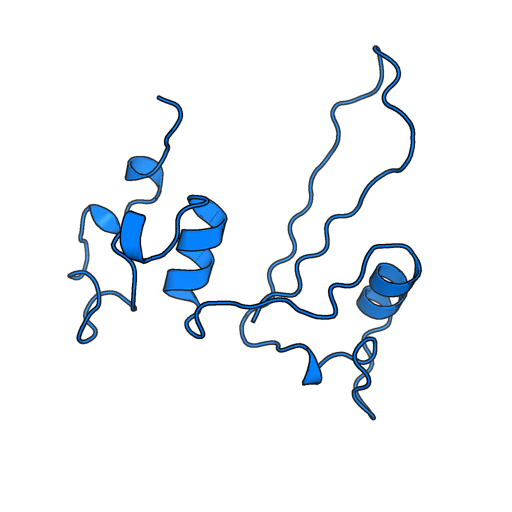 -3.565 -13.493 1.00 88.69 89 ALA A C 1
ATOM 689 O O . ALA A 1 89 ? 15.754 -4.559 -12.797 1.00 88.69 89 ALA A O 1
ATOM 690 N N . GLY A 1 90 ? 15.890 -3.496 -14.772 1.00 89.50 90 GLY A N 1
ATOM 691 C CA . GLY A 1 90 ? 16.637 -4.551 -15.461 1.00 89.50 90 GLY A CA 1
ATOM 692 C C . GLY A 1 90 ? 15.818 -5.798 -15.818 1.00 89.50 90 GLY A C 1
ATOM 693 O O . GLY A 1 90 ? 16.354 -6.724 -16.426 1.00 89.50 90 GLY A O 1
ATOM 694 N N . ARG A 1 91 ? 14.523 -5.847 -15.487 1.00 90.81 91 ARG A N 1
ATOM 695 C CA . ARG A 1 91 ? 13.604 -6.886 -15.974 1.00 90.81 91 ARG A CA 1
ATOM 696 C C . ARG A 1 91 ? 12.911 -6.433 -17.266 1.00 90.81 91 ARG A C 1
ATOM 698 O O . ARG A 1 91 ? 12.745 -5.234 -17.485 1.00 90.81 91 ARG A O 1
ATOM 705 N N . PRO A 1 92 ? 12.444 -7.369 -18.113 1.00 88.62 92 PRO A N 1
ATOM 706 C CA . PRO A 1 92 ? 11.640 -7.024 -19.282 1.00 88.62 92 PRO A CA 1
ATOM 707 C C . PRO A 1 92 ? 10.418 -6.178 -18.897 1.00 88.62 92 PRO A C 1
ATOM 709 O O . PRO A 1 92 ? 9.650 -6.566 -18.017 1.00 88.62 92 PRO A O 1
ATOM 712 N N . GLY A 1 93 ? 10.254 -5.027 -19.552 1.00 83.81 93 GLY A N 1
ATOM 713 C CA . GLY A 1 93 ? 9.171 -4.075 -19.273 1.00 83.81 93 GLY A CA 1
ATOM 714 C C . GLY A 1 93 ? 9.391 -3.171 -18.053 1.00 83.81 93 GLY A C 1
ATOM 715 O O . GLY A 1 93 ? 8.514 -2.371 -17.743 1.00 83.81 93 GLY A O 1
ATOM 716 N N . GLY A 1 94 ? 10.531 -3.289 -17.367 1.00 87.75 94 GLY A N 1
ATOM 717 C CA . GLY A 1 94 ? 10.945 -2.375 -16.304 1.00 87.75 94 GLY A CA 1
ATOM 718 C C . GLY A 1 94 ? 11.857 -1.253 -16.804 1.00 87.75 94 GLY A C 1
ATOM 719 O O . GLY A 1 94 ? 12.307 -1.287 -17.956 1.00 87.75 94 GLY A O 1
ATOM 720 N N . PRO A 1 95 ? 12.151 -0.267 -15.941 1.00 88.62 95 PRO A N 1
ATOM 721 C CA . PRO A 1 95 ? 13.157 0.746 -16.226 1.00 88.62 95 PRO A CA 1
ATOM 722 C C . PRO A 1 95 ? 14.542 0.108 -16.403 1.00 88.62 95 PRO A C 1
ATOM 724 O O . PRO A 1 95 ? 14.800 -1.041 -16.014 1.00 88.62 95 PRO A O 1
ATOM 727 N N . LYS A 1 96 ? 15.461 0.856 -17.015 1.00 89.81 96 LYS A N 1
ATOM 728 C CA . LYS A 1 96 ? 16.868 0.445 -17.032 1.00 89.81 96 LYS A CA 1
ATOM 729 C C . LYS A 1 96 ? 17.416 0.493 -15.599 1.00 89.81 96 LYS A C 1
ATOM 731 O O . LYS A 1 96 ? 16.935 1.293 -14.803 1.00 89.81 96 LYS A O 1
ATOM 736 N N . PRO A 1 97 ? 18.415 -0.334 -15.258 1.00 87.06 97 PRO A N 1
ATOM 737 C CA . PRO A 1 97 ? 19.179 -0.110 -14.038 1.00 87.06 97 PRO A CA 1
ATOM 738 C C . PRO A 1 97 ? 19.690 1.336 -13.991 1.00 87.06 97 PRO A C 1
ATOM 740 O O . PRO A 1 97 ? 20.174 1.837 -15.009 1.00 87.06 97 PRO A O 1
ATOM 743 N N . ASP A 1 98 ? 19.545 1.981 -12.834 1.00 86.69 98 ASP A N 1
ATOM 744 C CA . ASP A 1 98 ? 19.956 3.368 -12.573 1.00 86.69 98 ASP A CA 1
ATOM 745 C C . ASP A 1 98 ? 19.223 4.433 -13.416 1.00 86.69 98 ASP A C 1
ATOM 747 O O . ASP A 1 98 ? 19.718 5.550 -13.599 1.00 86.69 98 ASP A O 1
ATOM 751 N N . ASP A 1 99 ? 18.035 4.116 -13.940 1.00 87.50 99 ASP A N 1
ATOM 752 C CA . ASP A 1 99 ? 17.217 5.082 -14.674 1.00 87.50 99 ASP A CA 1
ATOM 753 C C . ASP A 1 99 ? 16.799 6.247 -13.749 1.00 87.50 99 ASP A C 1
ATOM 755 O O . ASP A 1 99 ? 16.325 6.005 -12.635 1.00 87.50 99 ASP A O 1
ATOM 759 N N . PRO A 1 100 ? 16.912 7.522 -14.174 1.00 85.69 100 PRO A N 1
ATOM 760 C CA . PRO A 1 100 ? 16.433 8.663 -13.392 1.00 85.69 100 PRO A CA 1
ATOM 761 C C . PRO A 1 100 ? 14.957 8.574 -12.981 1.00 85.69 100 PRO A C 1
ATOM 763 O O . PRO A 1 100 ? 14.569 9.201 -11.993 1.00 85.69 100 PRO A O 1
ATOM 766 N N . ALA A 1 101 ? 14.140 7.798 -13.701 1.00 81.25 101 ALA A N 1
ATOM 767 C CA . ALA A 1 101 ? 12.766 7.497 -13.313 1.00 81.25 101 ALA A CA 1
ATOM 768 C C . ALA A 1 101 ? 12.668 6.718 -11.985 1.00 81.25 101 ALA A C 1
ATOM 770 O O . ALA A 1 101 ? 11.649 6.812 -11.307 1.00 81.25 101 ALA A O 1
ATOM 771 N N . GLU A 1 102 ? 13.708 5.997 -11.559 1.00 87.00 102 GLU A N 1
ATOM 772 C CA . GLU A 1 102 ? 13.735 5.314 -10.257 1.00 87.00 102 GLU A CA 1
ATOM 773 C C . GLU A 1 102 ? 14.054 6.258 -9.085 1.00 87.00 102 GLU A C 1
ATOM 775 O O . GLU A 1 102 ? 13.909 5.890 -7.917 1.00 87.00 102 GLU A O 1
ATOM 780 N N . GLN A 1 103 ? 14.462 7.500 -9.354 1.00 86.62 103 GLN A N 1
ATOM 781 C CA . GLN A 1 103 ? 14.689 8.481 -8.298 1.00 86.62 103 GLN A CA 1
ATOM 782 C C . GLN A 1 103 ? 13.353 9.077 -7.861 1.00 86.62 103 GLN A C 1
ATOM 784 O O . GLN A 1 103 ? 12.774 9.922 -8.541 1.00 86.62 103 GLN A O 1
ATOM 789 N N . ILE A 1 104 ? 12.871 8.661 -6.689 1.00 83.38 104 ILE A N 1
ATOM 790 C CA . ILE A 1 104 ? 11.548 9.058 -6.187 1.00 83.38 104 ILE A CA 1
ATOM 791 C C . ILE A 1 104 ? 11.361 10.580 -6.086 1.00 83.38 104 ILE A C 1
ATOM 793 O O . ILE A 1 104 ? 10.265 11.093 -6.299 1.00 83.38 104 ILE A O 1
ATOM 797 N N . THR A 1 105 ? 12.443 11.317 -5.828 1.00 81.69 105 THR A N 1
ATOM 798 C CA . THR A 1 105 ? 12.461 12.784 -5.762 1.00 81.69 105 THR A CA 1
ATOM 799 C C . THR A 1 105 ? 12.062 13.452 -7.077 1.00 81.69 105 THR A C 1
ATOM 801 O O . THR A 1 105 ? 11.566 14.573 -7.053 1.00 81.69 105 THR A O 1
ATOM 804 N N . ASN A 1 106 ? 12.214 12.767 -8.212 1.00 83.56 106 ASN A N 1
ATOM 805 C CA . ASN A 1 106 ? 11.848 13.290 -9.530 1.00 83.56 106 ASN A CA 1
ATOM 806 C C . ASN A 1 106 ? 10.338 13.210 -9.812 1.00 83.56 106 ASN A C 1
ATOM 808 O O . ASN A 1 106 ? 9.882 13.713 -10.834 1.00 83.56 106 ASN A O 1
ATOM 812 N N . HIS A 1 107 ? 9.558 12.607 -8.908 1.00 80.69 107 HIS A N 1
ATOM 813 C CA . HIS A 1 107 ? 8.102 12.449 -9.035 1.00 80.69 107 HIS A CA 1
ATOM 814 C C . HIS A 1 107 ? 7.309 13.353 -8.085 1.00 80.69 107 HIS A C 1
ATOM 816 O O . HIS A 1 107 ? 6.079 13.283 -8.027 1.00 80.69 107 HIS A O 1
ATOM 822 N N . VAL A 1 108 ? 7.993 14.208 -7.321 1.00 73.81 108 VAL A N 1
ATOM 823 C CA . VAL A 1 108 ? 7.342 15.126 -6.385 1.00 73.81 108 VAL A CA 1
ATOM 824 C C . VAL A 1 108 ? 6.573 16.174 -7.185 1.00 73.81 108 VAL A C 1
ATOM 826 O O . VAL A 1 108 ? 7.144 16.945 -7.945 1.00 73.81 108 VAL A O 1
ATOM 829 N N . THR A 1 109 ? 5.249 16.193 -7.026 1.00 61.62 109 THR A N 1
ATOM 830 C CA . THR A 1 109 ? 4.362 17.104 -7.774 1.00 61.62 109 THR A CA 1
ATOM 831 C C . THR A 1 109 ? 4.267 18.498 -7.127 1.00 61.62 109 THR A C 1
ATOM 833 O O . THR A 1 109 ? 3.677 19.408 -7.699 1.00 61.62 109 THR A O 1
ATOM 836 N N . PHE A 1 110 ? 4.859 18.678 -5.941 1.00 61.03 110 PHE A N 1
ATOM 837 C CA . PHE A 1 110 ? 4.868 19.930 -5.179 1.00 61.03 110 PHE A CA 1
ATOM 838 C C . PHE A 1 110 ? 6.292 20.500 -5.128 1.00 61.03 110 PHE A C 1
ATOM 840 O O . PHE A 1 110 ? 7.019 20.279 -4.159 1.00 61.03 110 PHE A O 1
ATOM 847 N N . GLY A 1 111 ? 6.691 21.180 -6.200 1.00 48.44 111 GLY A N 1
ATOM 848 C CA . GLY A 1 111 ? 7.927 21.955 -6.307 1.00 48.44 111 GLY A CA 1
ATOM 849 C C . GLY A 1 111 ? 7.632 23.357 -6.809 1.00 48.44 111 GLY A C 1
ATOM 850 O O . GLY A 1 111 ? 6.632 23.504 -7.549 1.00 48.44 111 GLY A O 1
#

Radius of gyration: 17.48 Å; chains: 1; bounding box: 33×46×39 Å

Foldseek 3Di:
DDDWQWDDPPDDDDVPDDDDDTDTDGDPPDDLCQDVCSPNPDDDDPVVNVSVVVHPDDPDDDALNAPLQRVLCVLLVDHCVVLVANYDAPDVSGHHVPPPSSVSVVRHPPD

Sequence (111 aa):
MVTLYAVRDLDAATPNEKPLNFVVMLADDIGAKELACYGHPTHKTPNLDALAATGVMFKTAYVTPICHPTRFEIMTGQYGYRNGIFQFAGRPGGPKPDDPAEQITNHVTFG

Secondary structure (DSSP, 8-state):
-----B----S---TTSPPPP--B---SS--GGGSGGGT-SS---HHHHHHHHHS---S-----SSHHHHHHHHHHS--HHHH--SS-TTSTTSPPTT-GGG-GGGG-S--

pLDDT: mean 83.09, std 15.9, range [40.62, 97.0]